Protein AF-A0A256XT81-F1 (afdb_monomer_lite)

Structure (mmCIF, N/CA/C/O backbone):
data_AF-A0A256XT81-F1
#
_entry.id   AF-A0A256XT81-F1
#
loop_
_atom_site.group_PDB
_atom_site.id
_atom_site.type_symbol
_atom_site.label_atom_id
_atom_site.label_alt_id
_atom_site.label_comp_id
_atom_site.label_asym_id
_atom_site.label_entity_id
_atom_site.label_seq_id
_atom_site.pdbx_PDB_ins_code
_atom_site.Cartn_x
_atom_site.Cartn_y
_atom_site.Cartn_z
_atom_site.occupancy
_atom_site.B_iso_or_equiv
_atom_site.auth_seq_id
_atom_site.auth_comp_id
_atom_site.auth_asym_id
_atom_site.auth_atom_id
_atom_site.pdbx_PDB_model_num
ATOM 1 N N . MET A 1 1 ? 1.682 7.203 -11.001 1.00 63.91 1 MET A N 1
ATOM 2 C CA . MET A 1 1 ? 2.230 7.328 -9.629 1.00 63.91 1 MET A CA 1
ATOM 3 C C . MET A 1 1 ? 1.495 8.360 -8.761 1.00 63.91 1 MET A C 1
ATOM 5 O O . MET A 1 1 ? 1.224 8.038 -7.616 1.00 63.91 1 MET A O 1
ATOM 9 N N . ILE A 1 2 ? 1.115 9.541 -9.280 1.00 67.31 2 ILE A N 1
ATOM 10 C CA . ILE A 1 2 ? 0.420 10.610 -8.516 1.00 67.31 2 ILE A CA 1
ATOM 11 C C . ILE A 1 2 ? -0.833 10.095 -7.778 1.00 67.31 2 ILE A C 1
ATOM 13 O O . ILE A 1 2 ? -0.911 10.216 -6.562 1.00 67.31 2 ILE A O 1
ATOM 17 N N . ALA A 1 3 ? -1.717 9.377 -8.477 1.00 83.06 3 ALA A N 1
ATOM 18 C CA . ALA A 1 3 ? -2.936 8.817 -7.883 1.00 83.06 3 ALA A CA 1
ATOM 19 C C . ALA A 1 3 ? -2.698 7.799 -6.742 1.00 83.06 3 ALA A C 1
ATOM 21 O O . ALA A 1 3 ? -3.554 7.635 -5.888 1.00 83.06 3 ALA A O 1
ATOM 22 N N . VAL A 1 4 ? -1.553 7.100 -6.708 1.00 87.25 4 VAL A N 1
ATOM 23 C CA . VAL A 1 4 ? -1.237 6.154 -5.612 1.00 87.25 4 VAL A CA 1
ATOM 24 C C . VAL A 1 4 ? -0.812 6.917 -4.357 1.00 87.25 4 VAL A C 1
ATOM 26 O O . VAL A 1 4 ? -1.169 6.535 -3.250 1.00 87.25 4 VAL A O 1
ATOM 29 N N . ARG A 1 5 ? -0.075 8.020 -4.532 1.00 87.69 5 ARG A N 1
ATOM 30 C CA . ARG A 1 5 ? 0.373 8.878 -3.430 1.00 87.69 5 ARG A CA 1
ATOM 31 C C . ARG A 1 5 ? -0.798 9.595 -2.755 1.00 87.69 5 ARG A C 1
ATOM 33 O O . ARG A 1 5 ? -0.792 9.726 -1.540 1.00 87.69 5 ARG A O 1
ATOM 40 N N . GLU A 1 6 ? -1.787 10.034 -3.527 1.00 90.75 6 GLU A N 1
ATOM 41 C CA . GLU A 1 6 ? -3.019 10.625 -2.986 1.00 90.75 6 GLU A CA 1
ATOM 42 C C . GLU A 1 6 ? -3.805 9.603 -2.158 1.00 90.75 6 GLU A C 1
ATOM 44 O O . GLU A 1 6 ? -4.092 9.864 -0.994 1.00 90.75 6 GLU A O 1
ATOM 49 N N . LEU A 1 7 ? -4.031 8.400 -2.704 1.00 92.00 7 LEU A N 1
ATOM 50 C CA . LEU A 1 7 ? -4.692 7.310 -1.979 1.00 92.00 7 LEU A CA 1
ATOM 51 C C . LEU A 1 7 ? -3.955 6.935 -0.686 1.00 92.00 7 LEU A C 1
ATOM 53 O O . LEU A 1 7 ? -4.599 6.726 0.335 1.00 92.00 7 LEU A O 1
ATOM 57 N N . TYR A 1 8 ? -2.620 6.890 -0.716 1.00 93.81 8 TYR A N 1
ATOM 58 C CA . TYR A 1 8 ? -1.799 6.660 0.475 1.00 93.81 8 TYR A CA 1
ATOM 59 C C . TYR A 1 8 ? -2.000 7.747 1.537 1.00 93.81 8 TYR A C 1
ATOM 61 O O . TYR A 1 8 ? -2.232 7.431 2.700 1.00 93.81 8 TYR A O 1
ATOM 69 N N . ASN A 1 9 ? -1.951 9.023 1.149 1.00 93.44 9 ASN A N 1
ATOM 70 C CA . ASN A 1 9 ? -2.113 10.132 2.089 1.00 93.44 9 ASN A CA 1
ATOM 71 C C . ASN A 1 9 ? -3.510 10.137 2.731 1.00 93.44 9 ASN A C 1
ATOM 73 O O . ASN A 1 9 ? -3.635 10.353 3.937 1.00 93.44 9 ASN A O 1
ATOM 77 N N . ASP A 1 10 ? -4.552 9.869 1.942 1.00 93.94 10 ASP A N 1
ATOM 78 C CA . ASP A 1 10 ? -5.924 9.794 2.442 1.00 93.94 10 ASP A CA 1
ATOM 79 C C . ASP A 1 10 ? -6.135 8.562 3.335 1.00 93.94 10 ASP A C 1
ATOM 81 O O . ASP A 1 10 ? -6.794 8.655 4.374 1.00 93.94 10 ASP A O 1
ATOM 85 N N . ALA A 1 11 ? -5.532 7.420 2.984 1.00 93.00 11 ALA A N 1
ATOM 86 C CA . ALA A 1 11 ? -5.542 6.217 3.812 1.00 93.00 11 ALA A CA 1
ATOM 87 C C . ALA A 1 11 ? -4.850 6.460 5.161 1.00 93.00 11 ALA A C 1
ATOM 89 O O . ALA A 1 11 ? -5.424 6.153 6.205 1.00 93.00 11 ALA A O 1
ATOM 90 N N . LEU A 1 12 ? -3.668 7.084 5.145 1.00 94.69 12 LEU A N 1
ATOM 91 C CA . LEU A 1 12 ? -2.902 7.442 6.338 1.00 94.69 12 LEU A CA 1
ATOM 92 C C . LEU A 1 12 ? -3.677 8.413 7.236 1.00 94.69 12 LEU A C 1
ATOM 94 O O . LEU A 1 12 ? -3.717 8.252 8.454 1.00 94.69 12 LEU A O 1
ATOM 98 N N . LYS A 1 13 ? -4.354 9.400 6.642 1.00 94.62 13 LYS A N 1
ATOM 99 C CA . LYS A 1 13 ? -5.229 10.312 7.381 1.00 94.62 13 LYS A CA 1
ATOM 100 C C . LYS A 1 13 ? -6.379 9.560 8.054 1.00 94.62 13 LYS A C 1
ATOM 102 O O . LYS A 1 13 ? -6.635 9.762 9.237 1.00 94.62 13 LYS A O 1
ATOM 107 N N . CYS A 1 14 ? -7.062 8.678 7.324 1.00 93.69 14 CYS A N 1
ATOM 108 C CA . CYS A 1 14 ? -8.125 7.843 7.882 1.00 93.69 14 CYS A CA 1
ATOM 109 C C . CYS A 1 14 ? -7.621 6.927 9.005 1.00 93.69 14 CYS A C 1
ATOM 111 O O . CYS A 1 14 ? -8.322 6.776 10.002 1.00 93.69 14 CYS A O 1
ATOM 113 N N . PHE A 1 15 ? -6.419 6.366 8.870 1.00 94.94 15 PHE A N 1
ATOM 114 C CA . PHE A 1 15 ? -5.785 5.536 9.891 1.00 94.94 15 PHE A CA 1
ATOM 115 C C . PHE A 1 15 ? -5.516 6.329 11.176 1.00 94.94 15 PHE A C 1
ATOM 117 O O . PHE A 1 15 ? -5.961 5.929 12.248 1.00 94.94 15 PHE A O 1
ATOM 124 N N . ASN A 1 16 ? -4.903 7.511 11.058 1.00 93.38 16 ASN A N 1
ATOM 125 C CA . ASN A 1 16 ? -4.608 8.391 12.196 1.00 93.38 16 ASN A CA 1
ATOM 126 C C . ASN A 1 16 ? -5.870 8.914 12.905 1.00 93.38 16 ASN A C 1
ATOM 128 O O . ASN A 1 16 ? -5.842 9.204 14.097 1.00 93.38 16 ASN A O 1
ATOM 132 N N . GLU A 1 17 ? -6.985 9.030 12.183 1.00 95.12 17 GLU A N 1
ATOM 133 C CA . GLU A 1 17 ? -8.291 9.413 12.734 1.00 95.12 17 GLU A CA 1
ATOM 134 C C . GLU A 1 17 ? -9.087 8.207 13.290 1.00 95.12 17 GLU A C 1
ATOM 136 O O . GLU A 1 17 ? -10.256 8.355 13.646 1.00 95.12 17 GLU A O 1
ATOM 141 N N . GLY A 1 18 ? -8.489 7.009 13.353 1.00 91.94 18 GLY A N 1
ATOM 142 C CA . GLY A 1 18 ? -9.110 5.789 13.888 1.00 91.94 18 GLY A CA 1
ATOM 143 C C . GLY A 1 18 ? -10.163 5.153 12.973 1.00 91.94 18 GLY A C 1
ATOM 144 O O . GLY A 1 18 ? -10.904 4.264 13.388 1.00 91.94 18 GLY A O 1
ATOM 145 N N . ARG A 1 19 ? -10.261 5.591 11.712 1.00 92.69 19 ARG A N 1
ATOM 146 C CA . ARG A 1 19 ? -11.196 5.059 10.707 1.00 92.69 19 ARG A CA 1
ATOM 147 C C . ARG A 1 19 ? -10.555 3.923 9.905 1.00 92.69 19 ARG A C 1
ATOM 149 O O . ARG A 1 19 ? -10.334 4.053 8.698 1.00 92.69 19 ARG A O 1
ATOM 156 N N . TYR A 1 20 ? -10.282 2.798 10.563 1.00 92.12 20 TYR A N 1
ATOM 157 C CA . TYR A 1 20 ? -9.521 1.679 9.985 1.00 92.12 20 TYR A CA 1
ATOM 158 C C . TYR A 1 20 ? -10.182 1.034 8.764 1.00 92.12 20 TYR A C 1
ATOM 160 O O . TYR A 1 20 ? -9.498 0.721 7.795 1.00 92.12 20 TYR A O 1
ATOM 168 N N . ASN A 1 21 ? -11.513 0.928 8.737 1.00 91.81 21 ASN A N 1
ATOM 169 C CA . ASN A 1 21 ? -12.237 0.383 7.581 1.00 91.81 21 ASN A CA 1
ATOM 170 C C . ASN A 1 21 ? -12.035 1.252 6.334 1.00 91.81 21 ASN A C 1
ATOM 172 O O . ASN A 1 21 ? -11.789 0.750 5.240 1.00 91.81 21 ASN A O 1
ATOM 176 N N . SER A 1 22 ? -12.109 2.574 6.501 1.00 92.81 22 SER A N 1
ATOM 177 C CA . SER A 1 22 ? -11.874 3.522 5.411 1.00 92.81 22 SER A CA 1
ATOM 178 C C . SER A 1 22 ? -10.412 3.513 4.974 1.00 92.81 22 SER A C 1
ATOM 180 O O . SER A 1 22 ? -10.139 3.537 3.776 1.00 92.81 22 SER A O 1
ATOM 182 N N . ALA A 1 23 ? -9.482 3.440 5.931 1.00 93.56 23 ALA A N 1
ATOM 183 C CA . ALA A 1 23 ? -8.059 3.315 5.645 1.00 93.56 23 ALA A CA 1
ATOM 184 C C . ALA A 1 23 ? -7.763 2.041 4.840 1.00 93.56 23 ALA A C 1
ATOM 186 O O . ALA A 1 23 ? -7.098 2.123 3.813 1.00 93.56 23 ALA A O 1
ATOM 187 N N . LEU A 1 24 ? -8.342 0.897 5.218 1.00 93.62 24 LEU A N 1
ATOM 188 C CA . LEU A 1 24 ? -8.175 -0.364 4.500 1.00 93.62 24 LEU A CA 1
ATOM 189 C C . LEU A 1 24 ? -8.641 -0.274 3.045 1.00 93.62 24 LEU A C 1
ATOM 191 O O . LEU A 1 24 ? -7.922 -0.697 2.142 1.00 93.62 24 LEU A O 1
ATOM 195 N N . VAL A 1 25 ? -9.837 0.270 2.806 1.00 93.81 25 VAL A N 1
ATOM 196 C CA . VAL A 1 25 ? -10.395 0.393 1.448 1.00 93.81 25 VAL A CA 1
ATOM 197 C C . VAL A 1 25 ? -9.476 1.234 0.557 1.00 93.81 25 VAL A C 1
ATOM 199 O O . VAL A 1 25 ? -9.217 0.867 -0.591 1.00 93.81 25 VAL A O 1
ATOM 202 N N . LEU A 1 26 ? -8.954 2.341 1.089 1.00 93.81 26 LEU A N 1
ATOM 203 C CA . LEU A 1 26 ? -8.042 3.226 0.364 1.00 93.81 26 LEU A CA 1
ATOM 204 C C . LEU A 1 26 ? -6.671 2.571 0.131 1.00 93.81 26 LEU A C 1
ATOM 206 O O . LEU A 1 26 ? -6.157 2.628 -0.988 1.00 93.81 26 LEU A O 1
ATOM 210 N N . SER A 1 27 ? -6.118 1.887 1.136 1.00 93.56 27 SER A N 1
ATOM 211 C CA . SER A 1 27 ? -4.873 1.119 1.015 1.00 93.56 27 SER A CA 1
ATOM 212 C C . SER A 1 27 ? -4.994 0.005 -0.027 1.00 93.56 27 SER A C 1
ATOM 214 O O . SER A 1 27 ? -4.129 -0.141 -0.891 1.00 93.56 27 SER A O 1
ATOM 216 N N . TYR A 1 28 ? -6.104 -0.736 -0.030 1.00 92.56 28 TYR A N 1
ATOM 217 C CA . TYR A 1 28 ? -6.371 -1.766 -1.032 1.00 92.56 28 TYR A CA 1
ATOM 218 C C . TYR A 1 28 ? -6.454 -1.178 -2.448 1.00 92.56 28 TYR A C 1
ATOM 220 O O . TYR A 1 28 ? -5.829 -1.696 -3.375 1.00 92.56 28 TYR A O 1
ATOM 228 N N . ALA A 1 29 ? -7.152 -0.051 -2.622 1.00 91.38 29 ALA A N 1
ATOM 229 C CA . ALA A 1 29 ? -7.224 0.640 -3.908 1.00 91.38 29 ALA A CA 1
ATOM 230 C C . ALA A 1 29 ? -5.842 1.116 -4.399 1.00 91.38 29 ALA A C 1
ATOM 232 O O . ALA A 1 29 ? -5.546 1.035 -5.595 1.00 91.38 29 ALA A O 1
ATOM 233 N N . ALA A 1 30 ? -4.982 1.586 -3.490 1.00 91.12 30 ALA A N 1
ATOM 234 C CA . ALA A 1 30 ? -3.610 1.971 -3.810 1.00 91.12 30 ALA A CA 1
ATOM 235 C C . ALA A 1 30 ? -2.777 0.767 -4.284 1.00 91.12 30 ALA A C 1
ATOM 237 O O . ALA A 1 30 ? -2.090 0.866 -5.305 1.00 91.12 30 ALA A O 1
ATOM 238 N N . ILE A 1 31 ? -2.885 -0.374 -3.596 1.00 90.88 31 ILE A N 1
ATOM 239 C CA . ILE A 1 31 ? -2.186 -1.621 -3.937 1.00 90.88 31 ILE A CA 1
ATOM 240 C C . ILE A 1 31 ? -2.662 -2.195 -5.274 1.00 90.88 31 ILE A C 1
ATOM 242 O O . ILE A 1 31 ? -1.832 -2.507 -6.125 1.00 90.88 31 ILE A O 1
ATOM 246 N N . GLU A 1 32 ? -3.970 -2.266 -5.527 1.00 89.88 32 GLU A N 1
ATOM 247 C CA . GLU A 1 32 ? -4.499 -2.707 -6.828 1.00 89.88 32 GLU A CA 1
ATOM 248 C C . GLU A 1 32 ? -4.002 -1.798 -7.963 1.00 89.88 32 GLU A C 1
ATOM 250 O O . GLU A 1 32 ? -3.615 -2.262 -9.038 1.00 89.88 32 GLU A O 1
ATOM 255 N N . ARG A 1 33 ? -3.894 -0.488 -7.718 1.00 88.94 33 ARG A N 1
ATOM 256 C CA . ARG A 1 33 ? -3.343 0.443 -8.708 1.00 88.94 33 ARG A CA 1
ATOM 257 C C . ARG A 1 33 ? -1.838 0.261 -8.915 1.00 88.94 33 ARG A C 1
ATOM 259 O O . ARG A 1 33 ? -1.359 0.440 -10.035 1.00 88.94 33 ARG A O 1
ATOM 266 N N . LEU A 1 34 ? -1.082 -0.106 -7.882 1.00 87.06 34 LEU A N 1
ATOM 267 C CA . LEU A 1 34 ? 0.313 -0.534 -8.026 1.00 87.06 34 LEU A CA 1
ATOM 268 C C . LEU A 1 34 ? 0.415 -1.842 -8.825 1.00 87.06 34 LEU A C 1
ATOM 270 O O . LEU A 1 34 ? 1.314 -1.963 -9.660 1.00 87.06 34 LEU A O 1
ATOM 274 N N . ALA A 1 35 ? -0.523 -2.774 -8.638 1.00 87.19 35 ALA A N 1
ATOM 275 C CA . ALA A 1 35 ? -0.537 -4.067 -9.323 1.00 87.19 35 ALA A CA 1
ATOM 276 C C . ALA A 1 35 ? -0.810 -3.900 -10.818 1.00 87.19 35 ALA A C 1
ATOM 278 O O . ALA A 1 35 ? -0.094 -4.460 -11.648 1.00 87.19 35 ALA A O 1
ATOM 279 N N . LEU A 1 36 ? -1.774 -3.042 -11.166 1.00 84.12 36 LEU A N 1
ATOM 280 C CA . LEU A 1 36 ? -2.073 -2.671 -12.552 1.00 84.12 36 LEU A CA 1
ATOM 281 C C . LEU A 1 36 ? -0.882 -2.010 -13.256 1.00 84.12 36 LEU A C 1
ATOM 283 O O . LEU A 1 36 ? -0.665 -2.240 -14.441 1.00 84.12 36 LEU A O 1
ATOM 287 N N . ASN A 1 37 ? -0.085 -1.225 -12.527 1.00 81.06 37 ASN A N 1
ATOM 288 C CA . ASN A 1 37 ? 1.138 -0.618 -13.060 1.00 81.06 37 ASN A CA 1
ATOM 289 C C . ASN A 1 37 ? 2.317 -1.608 -13.142 1.00 81.06 37 ASN A C 1
ATOM 291 O O . ASN A 1 37 ? 3.397 -1.225 -13.577 1.00 81.06 37 ASN A O 1
ATOM 295 N N . GLY A 1 38 ? 2.131 -2.865 -12.725 1.00 76.62 38 GLY A N 1
ATOM 296 C CA . GLY A 1 38 ? 3.168 -3.896 -12.713 1.00 76.62 38 GLY A CA 1
ATOM 297 C C . GLY A 1 38 ? 4.184 -3.769 -11.576 1.00 76.62 38 GLY A C 1
ATOM 298 O O . GLY A 1 38 ? 5.155 -4.524 -11.569 1.00 76.62 38 GLY A O 1
ATOM 299 N N . ASN A 1 39 ? 3.954 -2.860 -10.623 1.00 74.94 39 ASN A N 1
ATOM 300 C CA . ASN A 1 39 ? 4.901 -2.523 -9.558 1.00 74.94 39 ASN A CA 1
ATOM 301 C C . ASN A 1 39 ? 4.825 -3.464 -8.353 1.00 74.94 39 ASN A C 1
ATOM 303 O O . ASN A 1 39 ? 5.797 -3.553 -7.618 1.00 74.94 39 ASN A O 1
ATOM 307 N N . ILE A 1 40 ? 3.707 -4.167 -8.157 1.00 77.94 40 ILE A N 1
ATOM 308 C CA . ILE A 1 40 ? 3.537 -5.151 -7.080 1.00 77.94 40 ILE A CA 1
ATOM 309 C C . ILE A 1 40 ? 3.001 -6.460 -7.666 1.00 77.94 40 ILE A C 1
ATOM 311 O O . ILE A 1 40 ? 2.093 -6.454 -8.503 1.00 77.94 40 ILE A O 1
ATOM 315 N N . LYS A 1 41 ? 3.599 -7.585 -7.271 1.00 75.94 41 LYS A N 1
ATOM 316 C CA . LYS A 1 41 ? 3.213 -8.944 -7.678 1.00 75.94 41 LYS A CA 1
ATOM 317 C C . LYS A 1 41 ? 3.531 -9.915 -6.544 1.00 75.94 41 LYS A C 1
ATOM 319 O O . LYS A 1 41 ? 4.468 -9.679 -5.793 1.00 75.94 41 LYS A O 1
ATOM 324 N N . GLY A 1 42 ? 2.803 -11.028 -6.487 1.00 79.88 42 GLY A N 1
ATOM 325 C CA . GLY A 1 42 ? 3.072 -12.102 -5.530 1.00 79.88 42 GLY A CA 1
ATOM 326 C C . GLY A 1 42 ? 2.421 -11.864 -4.169 1.00 79.88 42 GLY A C 1
ATOM 327 O O . GLY A 1 42 ? 1.257 -11.460 -4.106 1.00 79.88 42 GLY A O 1
ATOM 328 N N . ASP A 1 43 ? 3.170 -12.151 -3.110 1.00 82.19 43 ASP A N 1
ATOM 329 C CA . ASP A 1 43 ? 2.647 -12.345 -1.755 1.00 82.19 43 ASP A CA 1
ATOM 330 C C . ASP A 1 43 ? 1.992 -11.084 -1.170 1.00 82.19 43 ASP A C 1
ATOM 332 O O . ASP A 1 43 ? 0.906 -11.187 -0.604 1.00 82.19 43 ASP A O 1
ATOM 336 N N . ASP A 1 44 ? 2.539 -9.888 -1.419 1.00 81.44 44 ASP A N 1
ATOM 337 C CA . ASP A 1 44 ? 1.978 -8.621 -0.911 1.00 81.44 44 ASP A CA 1
ATOM 338 C C . ASP A 1 44 ? 0.578 -8.314 -1.476 1.00 81.44 44 ASP A C 1
ATOM 340 O O . ASP A 1 44 ? -0.313 -7.823 -0.779 1.00 81.44 44 ASP A O 1
ATOM 344 N N . LEU A 1 45 ? 0.349 -8.636 -2.756 1.00 86.06 45 LEU A N 1
ATOM 345 C CA . LEU A 1 45 ? -0.972 -8.501 -3.379 1.00 86.06 45 LEU A CA 1
ATOM 346 C C . LEU A 1 45 ? -1.937 -9.572 -2.851 1.00 86.06 45 LEU A C 1
ATOM 348 O O . LEU A 1 45 ? -3.126 -9.303 -2.674 1.00 86.06 45 LEU A O 1
ATOM 352 N N . GLY A 1 46 ? -1.430 -10.783 -2.603 1.00 87.94 46 GLY A N 1
ATOM 353 C CA . GLY A 1 46 ? -2.192 -11.865 -1.982 1.00 87.94 46 GLY A CA 1
ATOM 354 C C . GLY A 1 46 ? -2.662 -11.494 -0.577 1.00 87.94 46 GLY A C 1
ATOM 355 O O . GLY A 1 46 ? -3.844 -11.648 -0.267 1.00 87.94 46 GLY A O 1
ATOM 356 N N . TYR A 1 47 ? -1.766 -10.923 0.227 1.00 87.38 47 TYR A N 1
ATOM 357 C CA . TYR A 1 47 ? -2.057 -10.427 1.565 1.00 87.38 47 TYR A CA 1
ATOM 358 C C . TYR A 1 47 ? -3.136 -9.339 1.548 1.00 87.38 47 TYR A C 1
ATOM 360 O O . TYR A 1 47 ? -4.160 -9.478 2.217 1.00 87.38 47 TYR A O 1
ATOM 368 N N . ALA A 1 48 ? -2.981 -8.312 0.704 1.00 88.75 48 ALA A N 1
ATOM 369 C CA . ALA A 1 48 ? -3.968 -7.239 0.577 1.00 88.75 48 ALA A CA 1
ATOM 370 C C . ALA A 1 48 ? -5.361 -7.754 0.169 1.00 88.75 48 ALA A C 1
ATOM 372 O O . ALA A 1 48 ? -6.376 -7.306 0.704 1.00 88.75 48 ALA A O 1
ATOM 373 N N . ARG A 1 49 ? -5.424 -8.728 -0.750 1.00 91.19 49 ARG A N 1
ATOM 374 C CA . ARG A 1 49 ? -6.683 -9.365 -1.175 1.00 91.19 49 ARG A CA 1
ATOM 375 C C . ARG A 1 49 ? -7.321 -10.195 -0.075 1.00 91.19 49 ARG A C 1
ATOM 377 O O . ARG A 1 49 ? -8.534 -10.125 0.096 1.00 91.19 49 ARG A O 1
ATOM 384 N N . MET A 1 50 ? -6.522 -10.959 0.664 1.00 91.75 50 MET A N 1
ATOM 385 C CA . MET A 1 50 ? -7.004 -11.732 1.804 1.00 91.75 50 MET A CA 1
ATOM 386 C C . MET A 1 50 ? -7.597 -10.806 2.868 1.00 91.75 50 MET A C 1
ATOM 388 O O . MET A 1 50 ? -8.711 -11.044 3.328 1.00 91.75 50 MET A O 1
ATOM 392 N N . LEU A 1 51 ? -6.898 -9.721 3.211 1.00 89.44 51 LEU A N 1
ATOM 393 C CA . LEU A 1 51 ? -7.372 -8.767 4.210 1.00 89.44 51 LEU A CA 1
ATOM 394 C C . LEU A 1 51 ? -8.677 -8.087 3.774 1.00 89.44 51 LEU A C 1
ATOM 396 O O . LEU A 1 51 ? -9.619 -7.965 4.557 1.00 89.44 51 LEU A O 1
ATOM 400 N N . PHE A 1 52 ? -8.761 -7.699 2.500 1.00 91.12 52 PHE A N 1
ATOM 401 C CA . PHE A 1 52 ? -9.964 -7.094 1.939 1.00 91.12 52 PHE A CA 1
ATOM 402 C C . PHE A 1 52 ? -11.146 -8.075 1.881 1.00 91.12 52 PHE A C 1
ATOM 404 O O . PHE A 1 52 ? -12.274 -7.691 2.184 1.00 91.12 52 PHE A O 1
ATOM 411 N N . ALA A 1 53 ? -10.902 -9.348 1.560 1.00 91.25 53 ALA A N 1
ATOM 412 C CA . ALA A 1 53 ? -11.930 -10.387 1.589 1.00 91.25 53 ALA A CA 1
ATOM 413 C C . ALA A 1 53 ? -12.461 -10.627 3.013 1.00 91.25 53 ALA A C 1
ATOM 415 O O . ALA A 1 53 ? -13.674 -10.689 3.212 1.00 91.25 53 ALA A O 1
ATOM 416 N N . SER A 1 54 ? -11.571 -10.684 4.009 1.00 88.31 54 SER A N 1
ATOM 417 C CA . SER A 1 54 ? -11.948 -10.791 5.425 1.00 88.31 54 SER A CA 1
ATOM 418 C C . SER A 1 54 ? -12.816 -9.610 5.869 1.00 88.31 54 SER A C 1
ATOM 420 O O . SER A 1 54 ? -13.864 -9.805 6.487 1.00 88.31 54 SER A O 1
ATOM 422 N N . PHE A 1 55 ? -12.445 -8.389 5.479 1.00 91.75 55 PHE A N 1
ATOM 423 C CA . PHE A 1 55 ? -13.261 -7.200 5.722 1.00 91.75 55 PHE A CA 1
ATOM 424 C C . PHE A 1 55 ? -14.650 -7.301 5.075 1.00 91.75 55 PHE A C 1
ATOM 426 O O . PHE A 1 55 ? -15.656 -7.025 5.725 1.00 91.75 55 PHE A O 1
ATOM 433 N N . GLN A 1 56 ? -14.735 -7.749 3.818 1.00 91.19 56 GLN A N 1
ATOM 434 C CA . GLN A 1 56 ? -16.017 -7.930 3.129 1.00 91.19 56 GLN A CA 1
ATOM 435 C C . GLN A 1 56 ? -16.912 -8.986 3.787 1.00 91.19 56 GLN A C 1
ATOM 437 O O . GLN A 1 56 ? -18.133 -8.852 3.750 1.00 91.19 56 GLN A O 1
ATOM 442 N N . SER A 1 57 ? -16.327 -10.010 4.417 1.00 90.00 57 SER A N 1
ATOM 443 C CA . SER A 1 57 ? -17.078 -11.002 5.198 1.00 90.00 57 SER A CA 1
ATOM 444 C C . SER A 1 57 ? -17.577 -10.491 6.555 1.00 90.00 57 SER A C 1
ATOM 446 O O . SER A 1 57 ? -18.264 -11.224 7.262 1.00 90.00 57 SER A O 1
ATOM 448 N N . GLY A 1 58 ? -17.273 -9.239 6.913 1.00 87.88 58 GLY A N 1
ATOM 449 C CA . GLY A 1 58 ? -17.689 -8.626 8.173 1.00 87.88 58 GLY A CA 1
ATOM 450 C C . GLY A 1 58 ? -16.769 -8.941 9.350 1.00 87.88 58 GLY A C 1
ATOM 451 O O . GLY A 1 58 ? -17.154 -8.691 10.491 1.00 87.88 58 GLY A O 1
ATOM 452 N N . SER A 1 59 ? -15.573 -9.478 9.094 1.00 87.94 59 SER A N 1
ATOM 453 C CA . SER A 1 59 ? -14.561 -9.654 10.133 1.00 87.94 59 SER A CA 1
ATOM 454 C C . SER A 1 59 ? -14.083 -8.298 10.640 1.00 87.94 59 SER A C 1
ATOM 456 O O . SER A 1 59 ? -13.952 -7.339 9.874 1.00 87.94 59 SER A O 1
ATOM 458 N N . GLU A 1 60 ? -13.797 -8.236 11.937 1.00 85.62 60 GLU A N 1
ATOM 459 C CA . GLU A 1 60 ? -13.158 -7.071 12.532 1.00 85.62 60 GLU A CA 1
ATOM 460 C C . GLU A 1 60 ? -11.760 -6.889 11.934 1.00 85.62 60 GLU A C 1
ATOM 462 O O . GLU A 1 60 ? -11.018 -7.854 11.730 1.00 85.62 60 GLU A O 1
ATOM 467 N N . ILE A 1 61 ? -11.430 -5.646 11.594 1.00 85.81 61 ILE A N 1
ATOM 468 C CA . ILE A 1 61 ? -10.140 -5.306 11.004 1.00 85.81 61 ILE A CA 1
ATOM 469 C C . ILE A 1 61 ? -9.159 -5.020 12.131 1.00 85.81 61 ILE A C 1
ATOM 471 O O . ILE A 1 61 ? -9.391 -4.122 12.938 1.00 85.81 61 ILE A O 1
ATOM 475 N N . ASP A 1 62 ? -8.041 -5.737 12.128 1.00 91.50 62 ASP A N 1
ATOM 476 C CA . ASP A 1 62 ? -6.906 -5.434 12.988 1.00 91.50 62 ASP A CA 1
ATOM 477 C C . ASP A 1 62 ? -6.179 -4.172 12.475 1.00 91.50 62 ASP A C 1
ATOM 479 O O . ASP A 1 62 ? -5.730 -4.150 11.320 1.00 91.50 62 ASP A O 1
ATOM 483 N N . PRO A 1 63 ? -6.042 -3.113 13.297 1.00 89.88 63 PRO A N 1
ATOM 484 C CA . PRO A 1 63 ? -5.268 -1.929 12.942 1.00 89.88 63 PRO A CA 1
ATOM 485 C C . PRO A 1 63 ? -3.836 -2.251 12.502 1.00 89.88 63 PRO A C 1
ATOM 487 O O . PRO A 1 63 ? -3.350 -1.622 11.563 1.00 89.88 63 PRO A O 1
ATOM 490 N N . ALA A 1 64 ? -3.187 -3.254 13.106 1.00 92.19 64 ALA A N 1
ATOM 491 C CA . ALA A 1 64 ? -1.816 -3.626 12.749 1.00 92.19 64 ALA A CA 1
ATOM 492 C C . ALA A 1 64 ? -1.712 -4.108 11.292 1.00 92.19 64 ALA A C 1
ATOM 494 O O . ALA A 1 64 ? -0.763 -3.781 10.582 1.00 92.19 64 ALA A O 1
ATOM 495 N N . SER A 1 65 ? -2.731 -4.816 10.798 1.00 91.50 65 SER A N 1
ATOM 496 C CA . SER A 1 65 ? -2.775 -5.246 9.399 1.00 91.50 65 SER A CA 1
ATOM 497 C C . SER A 1 65 ? -2.967 -4.080 8.425 1.00 91.50 65 SER A C 1
ATOM 499 O O . SER A 1 65 ? -2.454 -4.106 7.307 1.00 91.50 65 SER A O 1
ATOM 501 N N . VAL A 1 66 ? -3.697 -3.033 8.823 1.00 91.50 66 VAL A N 1
ATOM 502 C CA . VAL A 1 66 ? -3.850 -1.822 7.997 1.00 91.50 66 VAL A CA 1
ATOM 503 C C . VAL A 1 66 ? -2.549 -1.021 7.955 1.00 91.50 66 VAL A C 1
ATOM 505 O O . VAL A 1 66 ? -2.184 -0.510 6.895 1.00 91.50 66 VAL A O 1
ATOM 508 N N . GLU A 1 67 ? -1.840 -0.941 9.081 1.00 93.12 67 GLU A N 1
ATOM 509 C CA . GLU A 1 67 ? -0.513 -0.327 9.180 1.00 93.12 67 GLU A CA 1
ATOM 510 C C . GLU A 1 67 ? 0.503 -1.034 8.274 1.00 93.12 67 GLU A C 1
ATOM 512 O O . GLU A 1 67 ? 1.222 -0.384 7.515 1.00 93.12 67 GLU A O 1
ATOM 517 N N . GLU A 1 68 ? 0.497 -2.367 8.259 1.00 91.38 68 GLU A N 1
ATOM 518 C CA . GLU A 1 68 ? 1.348 -3.157 7.369 1.00 91.38 68 GLU A CA 1
ATOM 519 C C . GLU A 1 68 ? 1.078 -2.851 5.886 1.00 91.38 68 GLU A C 1
ATOM 521 O O . GLU A 1 68 ? 2.014 -2.638 5.111 1.00 91.38 68 GLU A O 1
ATOM 526 N N . LEU A 1 69 ? -0.192 -2.726 5.480 1.00 91.38 69 LEU A N 1
ATOM 527 C CA . LEU A 1 69 ? -0.531 -2.326 4.108 1.00 91.38 69 LEU A CA 1
ATOM 528 C C . LEU A 1 69 ? -0.025 -0.919 3.768 1.00 91.38 69 LEU A C 1
ATOM 530 O O . LEU A 1 69 ? 0.449 -0.696 2.652 1.00 91.38 69 LEU A O 1
ATOM 534 N N . LEU A 1 70 ? -0.107 0.028 4.706 1.00 92.69 70 LEU A N 1
ATOM 535 C CA . LEU A 1 70 ? 0.438 1.376 4.520 1.00 92.69 70 LEU A CA 1
ATOM 536 C C . LEU A 1 70 ? 1.960 1.340 4.336 1.00 92.69 70 LEU A C 1
ATOM 538 O O . LEU A 1 70 ? 2.467 1.985 3.416 1.00 92.69 70 LEU A O 1
ATOM 542 N N . HIS A 1 71 ? 2.673 0.533 5.125 1.00 92.38 71 HIS A N 1
ATOM 543 C CA . HIS A 1 71 ? 4.118 0.346 4.987 1.00 92.38 71 HIS A CA 1
ATOM 544 C C . HIS A 1 71 ? 4.523 -0.258 3.641 1.00 92.38 71 HIS A C 1
ATOM 546 O O . HIS A 1 71 ? 5.482 0.209 3.020 1.00 92.38 71 HIS A O 1
ATOM 552 N N . ILE A 1 72 ? 3.779 -1.249 3.146 1.00 90.19 72 ILE A N 1
ATOM 553 C CA . ILE A 1 72 ? 4.008 -1.822 1.813 1.00 90.19 72 ILE A CA 1
ATOM 554 C C . ILE A 1 72 ? 3.889 -0.721 0.749 1.00 90.19 72 ILE A C 1
ATOM 556 O O . ILE A 1 72 ? 4.790 -0.542 -0.076 1.00 90.19 72 ILE A O 1
ATOM 560 N N . ILE A 1 73 ? 2.806 0.065 0.782 1.00 90.06 73 ILE A N 1
ATOM 561 C CA . ILE A 1 73 ? 2.571 1.154 -0.181 1.00 90.06 73 ILE A CA 1
ATOM 562 C C . ILE A 1 73 ? 3.691 2.197 -0.116 1.00 90.06 73 ILE A C 1
ATOM 564 O O . ILE A 1 73 ? 4.188 2.635 -1.159 1.00 90.06 73 ILE A O 1
ATOM 568 N N . GLU A 1 74 ? 4.107 2.584 1.089 1.00 90.38 74 GLU A N 1
ATOM 569 C CA . GLU A 1 74 ? 5.202 3.526 1.304 1.00 90.38 74 GLU A CA 1
ATOM 570 C C . GLU A 1 74 ? 6.511 3.020 0.691 1.00 90.38 74 GLU A C 1
ATOM 572 O O . GLU A 1 74 ? 7.139 3.748 -0.083 1.00 90.38 74 GLU A O 1
ATOM 577 N N . GLY A 1 75 ? 6.866 1.751 0.915 1.00 88.75 75 GLY A N 1
ATOM 578 C CA . GLY A 1 75 ? 8.047 1.126 0.315 1.00 88.75 75 GLY A CA 1
ATOM 579 C C . GLY A 1 75 ? 8.057 1.221 -1.216 1.00 88.75 75 GLY A C 1
ATOM 580 O O . GLY A 1 75 ? 9.086 1.543 -1.826 1.00 88.75 75 GLY A O 1
ATOM 581 N N . PHE A 1 76 ? 6.901 1.048 -1.866 1.00 85.00 76 PHE A N 1
ATOM 582 C CA . PHE A 1 76 ? 6.778 1.231 -3.317 1.00 85.00 76 PHE A CA 1
ATOM 583 C C . PHE A 1 76 ? 6.869 2.699 -3.748 1.00 85.00 76 PHE A C 1
ATOM 585 O O . PHE A 1 76 ? 7.480 3.003 -4.777 1.00 85.00 76 PHE A O 1
ATOM 592 N N . LEU A 1 77 ? 6.308 3.629 -2.974 1.00 83.62 77 LEU A N 1
ATOM 593 C CA . LEU A 1 77 ? 6.403 5.066 -3.248 1.00 83.62 77 LEU A CA 1
ATOM 594 C C . LEU A 1 77 ? 7.833 5.603 -3.084 1.00 83.62 77 LEU A C 1
ATOM 596 O O . LEU A 1 77 ? 8.235 6.510 -3.822 1.00 83.62 77 LEU A O 1
ATOM 600 N N . GLU A 1 78 ? 8.605 5.060 -2.144 1.00 80.62 78 GLU A N 1
ATOM 601 C CA . GLU A 1 78 ? 10.023 5.376 -1.966 1.00 80.62 78 GLU A CA 1
ATOM 602 C C . GLU A 1 78 ? 10.895 4.765 -3.063 1.00 80.62 78 GLU A C 1
ATOM 604 O O . GLU A 1 78 ?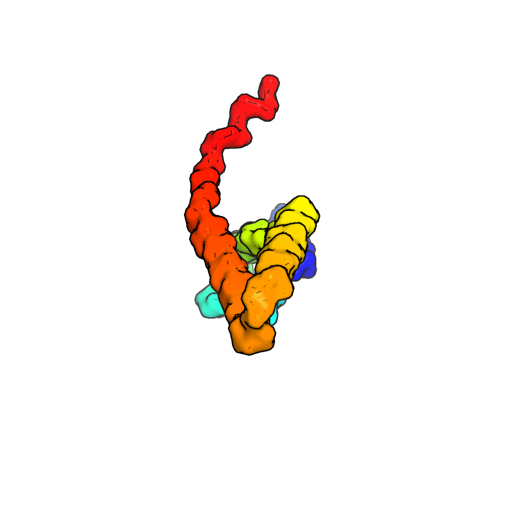 11.814 5.416 -3.568 1.00 80.62 78 GLU A O 1
ATOM 609 N N . THR A 1 79 ? 10.582 3.543 -3.491 1.00 66.50 79 THR A N 1
ATOM 610 C CA . THR A 1 79 ? 11.293 2.884 -4.594 1.00 66.50 79 THR A CA 1
ATOM 611 C C . THR A 1 79 ? 11.027 3.595 -5.924 1.00 66.50 79 THR A C 1
ATOM 613 O O . THR A 1 79 ? 11.964 3.837 -6.684 1.00 66.50 79 THR A O 1
ATOM 616 N N . GLY A 1 80 ? 9.794 4.060 -6.161 1.00 54.94 80 GLY A N 1
ATOM 617 C CA . GLY A 1 80 ? 9.442 4.883 -7.324 1.00 54.94 80 GLY A CA 1
ATOM 618 C C . GLY A 1 80 ? 10.144 6.248 -7.363 1.00 54.94 80 GLY A C 1
ATOM 619 O O . GLY A 1 80 ? 10.417 6.768 -8.440 1.00 54.94 80 GLY A O 1
ATOM 620 N N . LYS A 1 81 ? 10.539 6.815 -6.211 1.00 52.62 81 LYS A N 1
ATOM 621 C CA . LYS A 1 81 ? 11.390 8.024 -6.161 1.00 52.62 81 LYS A CA 1
ATOM 622 C C . LYS A 1 81 ? 12.817 7.782 -6.676 1.00 52.62 81 LYS A C 1
ATOM 624 O O . LYS A 1 81 ? 13.492 8.744 -7.034 1.00 52.62 81 LYS A O 1
ATOM 629 N N . LYS A 1 82 ? 13.295 6.532 -6.700 1.00 48.34 82 LYS A N 1
ATOM 630 C CA . LYS A 1 82 ? 14.632 6.170 -7.207 1.00 48.34 82 LYS A CA 1
ATOM 631 C C . LYS A 1 82 ? 14.655 5.924 -8.716 1.00 48.34 82 LYS A C 1
ATOM 633 O O . LYS A 1 82 ? 15.733 5.685 -9.266 1.00 48.34 82 LYS A O 1
ATOM 638 N N . GLU A 1 83 ? 13.508 6.002 -9.389 1.00 41.25 83 GLU A N 1
ATOM 639 C CA . GLU A 1 83 ? 13.431 5.964 -10.845 1.00 41.25 83 GLU A CA 1
ATOM 640 C C . GLU A 1 83 ? 14.0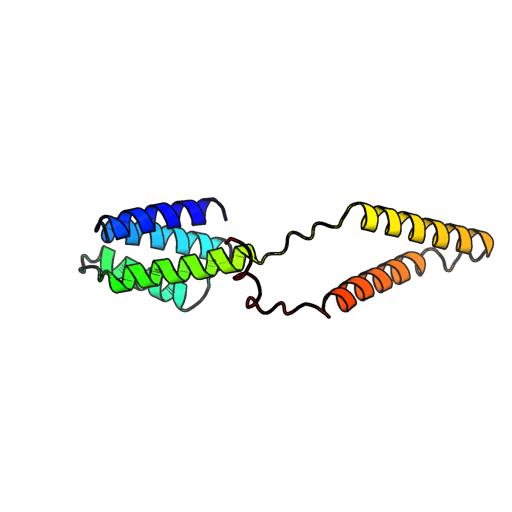49 7.263 -11.393 1.00 41.25 83 GLU A C 1
ATOM 642 O O . GLU A 1 83 ? 13.444 8.332 -11.431 1.00 41.25 83 GLU A O 1
ATOM 647 N N . LYS A 1 84 ? 15.352 7.174 -11.685 1.00 42.44 84 LYS A N 1
ATOM 648 C CA . LYS A 1 84 ? 16.223 8.264 -12.122 1.00 42.44 84 LYS A CA 1
ATOM 649 C C . LYS A 1 84 ? 15.604 8.995 -13.311 1.00 42.44 84 LYS A C 1
ATOM 651 O O . LYS A 1 84 ? 15.647 8.501 -14.436 1.00 42.44 84 LYS A O 1
ATOM 656 N N . VAL A 1 85 ? 15.175 10.233 -13.087 1.00 43.47 85 VAL A N 1
ATOM 657 C CA . VAL A 1 85 ? 15.157 11.233 -14.152 1.00 43.47 85 VAL A CA 1
ATOM 658 C C . VAL A 1 85 ? 16.611 11.396 -14.591 1.00 43.47 85 VAL A C 1
ATOM 660 O O . VAL A 1 85 ? 17.435 11.978 -13.885 1.00 43.47 85 VAL A O 1
ATOM 663 N N . ILE A 1 86 ? 16.970 10.803 -15.728 1.00 47.78 86 ILE A N 1
ATOM 664 C CA . ILE A 1 86 ? 18.242 11.090 -16.384 1.00 47.78 86 ILE A CA 1
ATOM 665 C C . ILE A 1 86 ? 18.093 12.494 -16.973 1.00 47.78 86 ILE A C 1
ATOM 667 O O . ILE A 1 86 ? 17.791 12.656 -18.151 1.00 47.78 86 ILE A O 1
ATOM 671 N N . GLU A 1 87 ? 18.290 13.526 -16.153 1.00 40.00 87 GLU A N 1
ATOM 672 C CA . GLU A 1 87 ? 18.589 14.862 -16.660 1.00 40.00 87 GLU A CA 1
ATOM 673 C C . GLU A 1 87 ? 19.964 14.791 -17.327 1.00 40.00 87 GLU A C 1
ATOM 675 O O . GLU A 1 87 ? 21.023 14.948 -16.709 1.00 40.00 87 GLU A O 1
ATOM 680 N N . ALA A 1 88 ? 19.968 14.479 -18.620 1.00 49.16 88 ALA A N 1
ATOM 681 C CA . ALA A 1 88 ? 21.124 14.732 -19.451 1.00 49.16 88 ALA A CA 1
ATOM 682 C C . ALA A 1 88 ? 21.303 16.252 -19.496 1.00 49.16 88 ALA A C 1
ATOM 684 O O . ALA A 1 88 ? 20.539 16.953 -20.157 1.00 49.16 88 ALA A O 1
ATOM 685 N N . LYS A 1 89 ? 22.297 16.773 -18.761 1.00 51.47 89 LYS A N 1
ATOM 686 C CA . LYS A 1 89 ? 22.669 18.190 -18.842 1.00 51.47 89 LYS A CA 1
ATOM 687 C C . LYS A 1 89 ? 22.823 18.555 -20.327 1.00 51.47 89 LYS A C 1
ATOM 689 O O . LYS A 1 89 ? 23.543 17.840 -21.029 1.00 51.47 89 LYS A O 1
ATOM 694 N N . PRO A 1 90 ? 22.210 19.647 -20.814 1.00 54.06 90 PRO A N 1
ATOM 695 C CA . PRO A 1 90 ? 22.183 19.993 -22.240 1.00 54.06 90 PRO A CA 1
ATOM 696 C C . PRO A 1 90 ? 23.589 20.093 -22.852 1.00 54.06 90 PRO A C 1
ATOM 698 O O . PRO A 1 90 ? 23.791 19.757 -24.015 1.00 54.06 90 PRO A O 1
ATOM 701 N N . PHE A 1 91 ? 24.590 20.433 -22.036 1.00 53.47 91 PHE A N 1
ATOM 702 C CA . PHE A 1 91 ? 26.002 20.417 -22.413 1.00 53.47 91 PHE A CA 1
ATOM 703 C C . PHE A 1 91 ? 26.497 19.049 -22.922 1.00 53.47 91 PHE A C 1
ATOM 705 O O . PHE A 1 91 ? 27.251 18.997 -23.886 1.00 53.47 91 PHE A O 1
ATOM 712 N N . PHE A 1 92 ? 26.051 17.935 -22.329 1.00 57.12 92 PHE A N 1
ATOM 713 C CA . PHE A 1 92 ? 26.466 16.584 -22.731 1.00 57.12 92 PHE A CA 1
ATOM 714 C C . PHE A 1 92 ? 25.892 16.183 -24.096 1.00 57.12 92 PHE A C 1
ATOM 716 O O . PHE A 1 92 ? 26.562 15.508 -24.874 1.00 57.12 92 PHE A O 1
ATOM 723 N N . VAL A 1 93 ? 24.674 16.639 -24.404 1.00 57.31 93 VAL A N 1
ATOM 724 C CA . VAL A 1 93 ? 24.042 16.431 -25.715 1.00 57.31 93 VAL A CA 1
ATOM 725 C C . VAL A 1 93 ? 24.788 17.237 -26.779 1.00 57.31 93 VAL A C 1
ATOM 727 O O . VAL A 1 93 ? 25.171 16.685 -27.806 1.00 57.31 93 VAL A O 1
ATOM 730 N N . VAL A 1 94 ? 25.088 18.511 -26.508 1.00 59.88 94 VAL A N 1
ATOM 731 C CA . VAL A 1 94 ? 25.846 19.375 -27.431 1.00 59.88 94 VAL A CA 1
ATOM 732 C C . VAL A 1 94 ? 27.260 18.835 -27.678 1.00 59.88 94 VAL A C 1
ATOM 734 O O . VAL A 1 94 ? 27.710 18.798 -28.822 1.00 59.88 94 VAL A O 1
ATOM 737 N N . LEU A 1 95 ? 27.942 18.345 -26.638 1.00 63.16 95 LEU A N 1
ATOM 738 C CA . LEU A 1 95 ? 29.275 17.754 -26.764 1.00 63.16 95 LEU A CA 1
ATOM 739 C C . LEU A 1 95 ? 29.268 16.503 -27.662 1.00 63.16 95 LEU A C 1
ATOM 741 O O .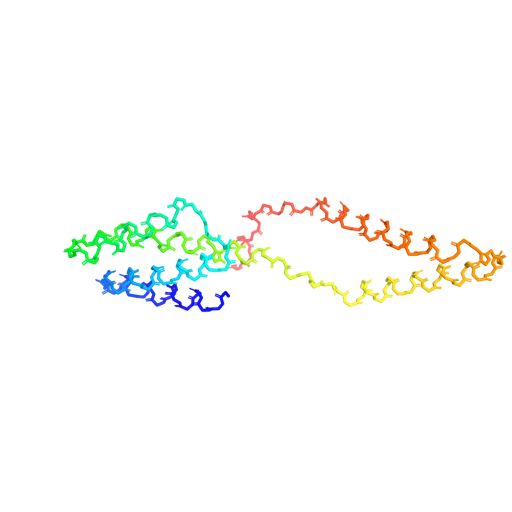 LEU A 1 95 ? 30.161 16.350 -28.493 1.00 63.16 95 LEU A O 1
ATOM 745 N N . LEU A 1 96 ? 28.243 15.647 -27.554 1.00 63.28 96 LEU A N 1
ATOM 746 C CA . LEU A 1 96 ? 28.072 14.473 -28.420 1.00 63.28 96 LEU A CA 1
ATOM 747 C C . LEU A 1 96 ? 27.843 14.857 -29.890 1.00 63.28 96 LEU A C 1
ATOM 749 O O . LEU A 1 96 ? 28.413 14.221 -30.776 1.00 63.28 96 LEU A O 1
ATOM 753 N N . PHE A 1 97 ? 27.074 15.918 -30.157 1.00 60.75 97 PHE A N 1
ATOM 754 C CA . PHE A 1 97 ? 26.877 16.428 -31.520 1.00 60.75 97 PHE A CA 1
ATOM 755 C C . PHE A 1 97 ? 28.170 16.985 -32.128 1.00 60.75 97 PHE A C 1
ATOM 757 O O . PHE A 1 97 ? 28.473 16.700 -33.286 1.00 60.75 97 PHE A O 1
ATOM 764 N N . ILE A 1 98 ? 28.961 17.731 -31.351 1.00 66.25 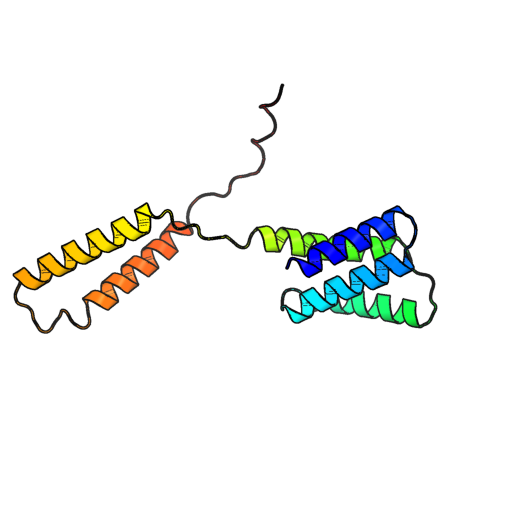98 ILE A N 1
ATOM 765 C CA . ILE A 1 98 ? 30.243 18.281 -31.817 1.00 66.25 98 ILE A CA 1
ATOM 766 C C . ILE A 1 98 ? 31.242 17.151 -32.098 1.00 66.25 98 ILE A C 1
ATOM 768 O O . ILE A 1 98 ? 31.901 17.156 -33.139 1.00 66.25 98 ILE A O 1
ATOM 772 N N . LEU A 1 99 ? 31.324 16.152 -31.212 1.00 64.38 99 LEU A N 1
ATOM 773 C CA . LEU A 1 99 ? 32.218 15.007 -31.393 1.00 64.38 99 LEU A CA 1
ATOM 774 C C . LEU A 1 99 ? 31.816 14.162 -32.613 1.00 64.38 99 LEU A C 1
ATOM 776 O O . LEU A 1 99 ? 32.675 13.781 -33.406 1.00 64.38 99 LEU A O 1
ATOM 780 N N . GLY A 1 100 ? 30.512 13.932 -32.811 1.00 61.66 100 GLY A N 1
ATOM 781 C CA . GLY A 1 100 ? 29.982 13.254 -33.996 1.00 61.66 100 GLY A CA 1
ATOM 782 C C . GLY A 1 100 ? 30.274 14.012 -35.295 1.00 61.66 100 GLY A C 1
ATOM 783 O O . GLY A 1 100 ? 30.693 13.404 -36.279 1.00 61.66 100 GLY A O 1
ATOM 784 N N . GLY A 1 101 ? 30.137 15.343 -35.286 1.00 61.16 101 GLY A N 1
ATOM 785 C CA . GLY A 1 101 ? 30.457 16.198 -36.432 1.00 61.16 101 GLY A CA 1
ATOM 786 C C . GLY A 1 101 ? 31.947 16.213 -36.786 1.00 61.16 101 GLY A C 1
ATOM 787 O O . GLY A 1 101 ? 32.302 16.150 -37.962 1.00 61.16 101 GLY A O 1
ATOM 788 N N . LEU A 1 102 ? 32.833 16.229 -35.784 1.00 63.59 102 LEU A N 1
ATOM 789 C CA . LEU A 1 102 ? 34.285 16.168 -35.993 1.00 63.59 102 LEU A CA 1
ATOM 790 C C . LEU A 1 102 ? 34.730 14.820 -36.568 1.00 63.59 102 LEU A C 1
ATOM 792 O O . LEU A 1 102 ? 35.549 14.789 -37.486 1.00 63.59 102 LEU A O 1
ATOM 796 N N . ILE A 1 103 ? 34.158 13.716 -36.077 1.00 62.62 103 ILE A N 1
ATOM 797 C CA . ILE A 1 103 ? 34.416 12.376 -36.615 1.00 62.62 103 ILE A CA 1
ATOM 798 C C . ILE A 1 103 ? 33.937 12.310 -38.071 1.00 62.62 103 ILE A C 1
ATOM 800 O O . ILE A 1 103 ? 34.723 11.960 -38.948 1.00 62.62 103 ILE A O 1
ATOM 804 N N . ALA A 1 104 ? 32.707 12.743 -38.363 1.00 57.75 104 ALA A N 1
ATOM 805 C CA . ALA A 1 104 ? 32.182 12.775 -39.730 1.00 57.75 104 ALA A CA 1
ATOM 806 C C . ALA A 1 104 ? 33.050 13.632 -40.675 1.00 57.75 104 ALA A C 1
ATOM 808 O O . ALA A 1 104 ? 33.364 13.209 -41.786 1.00 57.75 104 ALA A O 1
ATOM 809 N N . SER A 1 105 ? 33.520 14.798 -40.218 1.00 56.78 105 SER A N 1
ATOM 810 C CA . SER A 1 105 ? 34.399 15.670 -41.008 1.00 56.78 105 SER A CA 1
ATOM 811 C C . SER A 1 105 ? 35.783 15.064 -41.271 1.00 56.78 105 SER A C 1
ATOM 813 O O . SER A 1 105 ? 36.410 15.408 -42.275 1.00 56.78 105 SER A O 1
ATOM 815 N N . PHE A 1 106 ? 36.279 14.193 -40.390 1.00 57.84 106 PHE A N 1
ATOM 816 C CA . PHE A 1 106 ? 37.551 13.497 -40.580 1.00 57.84 106 PHE A CA 1
ATOM 817 C C . PHE A 1 106 ? 37.426 12.367 -41.615 1.00 57.84 106 PHE A C 1
ATOM 819 O O . PHE A 1 106 ? 38.299 12.224 -42.469 1.00 57.84 106 PHE A O 1
ATOM 826 N N . PHE A 1 107 ? 36.311 11.628 -41.610 1.00 54.66 107 PHE A N 1
ATOM 827 C CA . PHE A 1 107 ? 36.047 10.541 -42.565 1.00 54.66 107 PHE A CA 1
ATOM 828 C C . PHE A 1 107 ? 35.800 11.037 -43.998 1.00 54.66 107 PHE A C 1
ATOM 830 O O . PHE A 1 107 ? 36.370 10.484 -44.941 1.00 54.66 107 PHE A O 1
ATOM 837 N N . VAL A 1 108 ? 35.094 12.163 -44.166 1.00 55.16 108 VAL A N 1
ATOM 838 C CA . VAL A 1 108 ? 34.903 12.808 -45.483 1.00 55.16 108 VAL A CA 1
ATOM 839 C C . VAL A 1 108 ? 36.242 13.176 -46.143 1.00 55.16 108 VAL A C 1
ATOM 841 O O . VAL A 1 108 ? 36.369 13.137 -47.365 1.00 55.16 108 VAL A O 1
ATOM 844 N N . LYS A 1 109 ? 37.278 13.480 -45.351 1.00 51.59 109 LYS A N 1
ATOM 845 C CA . LYS A 1 109 ? 38.608 13.853 -45.857 1.00 51.59 109 LYS A CA 1
ATOM 846 C C . LYS A 1 109 ? 39.455 12.660 -46.325 1.00 51.59 109 LYS A C 1
ATOM 848 O O . LYS A 1 109 ? 40.430 12.873 -47.039 1.00 51.59 109 LYS A O 1
ATOM 853 N N . ILE A 1 110 ? 39.104 11.428 -45.937 1.00 56.81 110 ILE A N 1
ATOM 854 C CA . ILE A 1 110 ? 39.908 10.211 -46.177 1.00 56.81 110 ILE A CA 1
ATOM 855 C C . ILE A 1 110 ? 39.384 9.388 -47.376 1.00 56.81 110 ILE A C 1
ATOM 857 O O . ILE A 1 110 ? 40.031 8.439 -47.802 1.00 56.81 110 ILE A O 1
ATOM 861 N N . ASN A 1 111 ? 38.289 9.809 -48.022 1.00 50.81 111 ASN A N 1
ATOM 862 C CA . ASN A 1 111 ? 37.811 9.266 -49.306 1.00 50.81 111 ASN A CA 1
ATOM 863 C C . ASN A 1 111 ? 37.556 7.739 -49.289 1.00 50.81 111 ASN A C 1
ATOM 865 O O . ASN A 1 111 ? 37.855 7.026 -50.246 1.00 50.81 111 ASN A O 1
ATOM 869 N N . VAL A 1 112 ? 36.987 7.219 -48.194 1.00 50.06 112 VAL A N 1
ATOM 870 C CA . VAL A 1 112 ? 36.609 5.799 -48.060 1.00 50.06 112 VAL A CA 1
ATOM 871 C C . VAL A 1 112 ? 35.085 5.674 -48.040 1.00 50.06 112 VAL A C 1
ATOM 873 O O . VAL A 1 112 ? 34.471 5.312 -47.041 1.00 50.06 112 VAL A O 1
ATOM 876 N N . LEU A 1 113 ? 34.478 5.947 -49.197 1.00 51.06 113 LEU A N 1
ATOM 877 C CA . LEU A 1 113 ? 33.026 5.992 -49.438 1.00 51.06 113 LEU A CA 1
ATOM 878 C C . LEU A 1 113 ? 32.235 4.718 -49.067 1.00 51.06 113 LEU A C 1
ATOM 880 O O . LEU A 1 113 ? 31.010 4.755 -49.034 1.00 51.06 113 LEU A O 1
ATOM 884 N N . TRP A 1 114 ? 32.899 3.597 -48.773 1.00 49.25 114 TRP A N 1
ATOM 885 C CA . TRP A 1 114 ? 32.244 2.306 -48.518 1.00 49.25 114 TRP A CA 1
ATOM 886 C C . TRP A 1 114 ? 32.272 1.855 -47.050 1.00 49.25 114 TRP A C 1
ATOM 888 O O . TRP A 1 114 ? 31.558 0.925 -46.686 1.00 49.25 114 TRP A O 1
ATOM 898 N N . ILE A 1 115 ? 33.063 2.505 -46.189 1.00 49.34 115 ILE A N 1
ATOM 899 C CA . ILE A 1 115 ? 33.154 2.156 -44.757 1.00 49.34 115 ILE A CA 1
ATOM 900 C C . ILE A 1 115 ? 32.206 3.016 -43.894 1.00 49.34 115 ILE A C 1
ATOM 902 O O . ILE A 1 115 ? 31.807 2.595 -42.802 1.00 49.34 115 ILE A O 1
ATOM 906 N N . ASP A 1 116 ? 31.771 4.167 -44.412 1.00 48.22 116 ASP A N 1
ATOM 907 C CA . ASP A 1 116 ? 31.030 5.191 -43.664 1.00 48.22 116 ASP A CA 1
ATOM 908 C C . ASP A 1 116 ? 29.579 4.820 -43.325 1.00 48.22 116 ASP A C 1
ATOM 910 O O . ASP A 1 116 ? 29.097 5.163 -42.246 1.00 48.22 116 ASP A O 1
ATOM 914 N N . ALA A 1 117 ? 28.881 4.061 -44.175 1.00 50.84 117 ALA A N 1
ATOM 915 C CA . ALA A 1 117 ? 27.457 3.781 -43.958 1.00 50.84 117 ALA A CA 1
ATOM 916 C C . ALA A 1 117 ? 27.181 2.824 -42.780 1.00 50.84 117 ALA A C 1
ATOM 918 O O . ALA A 1 117 ? 26.096 2.852 -42.204 1.00 50.84 117 ALA A O 1
ATOM 919 N N . ILE A 1 118 ? 28.154 1.981 -42.409 1.00 51.09 118 ILE A N 1
ATOM 920 C CA . ILE A 1 118 ? 27.965 0.916 -41.407 1.00 51.09 118 ILE A CA 1
ATOM 921 C C . ILE A 1 118 ? 28.826 1.149 -40.160 1.00 51.09 118 ILE A C 1
ATOM 923 O O . ILE A 1 118 ? 28.371 0.886 -39.045 1.00 51.09 118 ILE A O 1
ATOM 927 N N . ARG A 1 119 ? 30.055 1.673 -40.298 1.00 51.62 119 ARG A N 1
ATOM 928 C CA . ARG A 1 119 ? 30.945 1.836 -39.135 1.00 51.62 119 ARG A CA 1
ATOM 929 C C . ARG A 1 119 ? 30.619 3.054 -38.281 1.00 51.62 119 ARG A C 1
ATOM 931 O O . ARG A 1 119 ? 30.773 2.960 -37.070 1.00 51.62 119 ARG A O 1
ATOM 938 N N . ILE A 1 120 ? 30.146 4.158 -38.859 1.00 55.72 120 ILE A N 1
ATOM 939 C CA . ILE A 1 120 ? 29.830 5.374 -38.091 1.00 55.72 120 ILE A CA 1
ATOM 940 C C . ILE A 1 120 ? 28.664 5.131 -37.108 1.00 55.72 120 ILE A C 1
ATOM 942 O O . ILE A 1 120 ? 28.825 5.446 -35.926 1.00 55.72 120 ILE A O 1
ATOM 946 N N . PRO A 1 121 ? 27.550 4.477 -37.505 1.00 55.97 121 PRO A N 1
ATOM 947 C CA . PRO A 1 121 ? 26.507 4.080 -36.558 1.00 55.97 121 PRO A CA 1
ATOM 948 C C . PRO A 1 121 ? 26.999 3.065 -35.523 1.00 55.97 121 PRO A C 1
ATOM 950 O O . PRO A 1 121 ? 26.649 3.177 -34.353 1.00 55.97 121 PRO A O 1
ATOM 953 N N . ALA A 1 122 ? 27.840 2.102 -35.919 1.00 55.94 122 ALA A N 1
ATOM 954 C CA . ALA A 1 122 ? 28.350 1.078 -35.008 1.00 55.94 122 ALA A CA 1
ATOM 955 C C . ALA A 1 122 ? 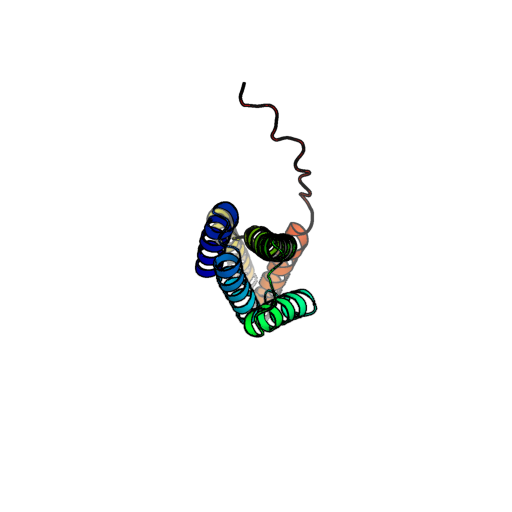29.304 1.659 -33.951 1.00 55.94 122 ALA A C 1
ATOM 957 O O . ALA A 1 122 ? 29.195 1.322 -32.775 1.00 55.94 122 ALA A O 1
ATOM 958 N N . ILE A 1 123 ? 30.200 2.574 -34.331 1.00 58.53 123 ILE A N 1
ATOM 959 C CA . ILE A 1 123 ? 31.088 3.289 -33.402 1.00 58.53 123 ILE A CA 1
ATOM 960 C C . ILE A 1 123 ? 30.265 4.197 -32.484 1.00 58.53 123 ILE A C 1
ATOM 962 O O . ILE A 1 123 ? 30.473 4.171 -31.274 1.00 58.53 123 ILE A O 1
ATOM 966 N N . GLY A 1 124 ? 29.277 4.921 -33.025 1.00 58.50 124 GLY A N 1
ATOM 967 C CA . GLY A 1 124 ? 28.330 5.703 -32.226 1.00 58.50 124 GLY A CA 1
ATOM 968 C C . GLY A 1 124 ? 27.588 4.841 -31.201 1.00 58.50 124 GLY A C 1
ATOM 969 O O . GLY A 1 124 ? 27.536 5.192 -30.025 1.00 58.50 124 GLY A O 1
ATOM 970 N N . PHE A 1 125 ? 27.107 3.667 -31.613 1.00 60.94 125 PHE A N 1
ATOM 971 C CA . PHE A 1 125 ? 26.444 2.694 -30.744 1.00 60.94 125 PHE A CA 1
ATOM 972 C C . PHE A 1 125 ? 27.389 2.113 -29.681 1.00 60.94 125 PHE A C 1
ATOM 974 O O . PHE A 1 125 ? 27.003 1.950 -28.526 1.00 60.94 125 PHE A O 1
ATOM 981 N N . THR A 1 126 ? 28.651 1.864 -30.035 1.00 57.94 126 THR A N 1
ATOM 982 C CA . THR A 1 126 ? 29.658 1.302 -29.119 1.00 57.94 126 THR A CA 1
ATOM 983 C C . THR A 1 126 ? 30.088 2.330 -28.071 1.00 57.94 126 THR A C 1
ATOM 985 O O . THR A 1 126 ? 30.227 1.989 -26.900 1.00 57.94 126 THR A O 1
ATOM 988 N N . ILE A 1 127 ? 30.231 3.603 -28.457 1.00 62.25 127 ILE A N 1
ATOM 989 C CA . ILE A 1 127 ? 30.493 4.715 -27.531 1.00 62.25 127 ILE A CA 1
ATOM 990 C C . ILE A 1 127 ? 29.291 4.927 -26.604 1.00 62.25 127 ILE A C 1
ATOM 992 O O . ILE A 1 127 ? 29.475 5.120 -25.403 1.00 62.25 127 ILE A O 1
ATOM 996 N N . LEU A 1 128 ? 28.065 4.831 -27.128 1.00 59.72 128 LEU A N 1
ATOM 997 C CA . LEU A 1 128 ? 26.847 4.931 -26.325 1.00 59.72 128 LEU A CA 1
ATOM 998 C C . LEU A 1 128 ? 26.777 3.809 -25.275 1.00 59.72 128 LEU A C 1
ATOM 1000 O O . LEU A 1 128 ? 26.515 4.083 -24.105 1.00 59.72 128 LEU A O 1
ATOM 1004 N N . LEU A 1 129 ? 27.103 2.571 -25.663 1.00 58.47 129 LEU A N 1
ATOM 1005 C CA . LEU A 1 129 ? 27.216 1.435 -24.743 1.00 58.47 129 LEU A CA 1
ATOM 1006 C C . LEU A 1 129 ? 28.330 1.632 -23.703 1.00 58.47 129 LEU A C 1
ATOM 1008 O O . LEU A 1 129 ? 28.114 1.358 -22.526 1.00 58.47 129 L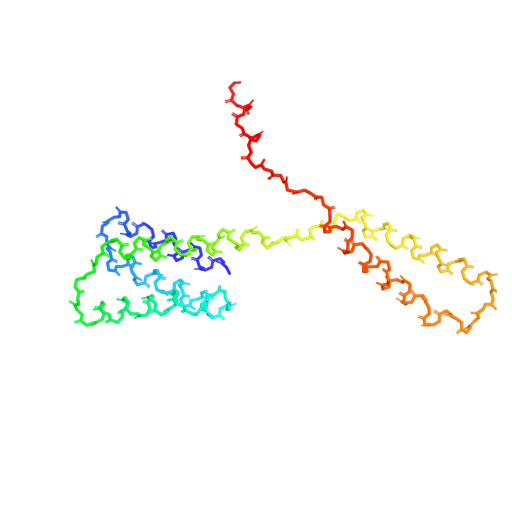EU A O 1
ATOM 1012 N N . LEU A 1 130 ? 29.490 2.166 -24.095 1.00 54.59 130 LEU A N 1
ATOM 1013 C CA . LEU A 1 130 ? 30.598 2.456 -23.177 1.00 54.59 130 LEU A CA 1
ATOM 1014 C C . LEU A 1 130 ? 30.247 3.541 -22.151 1.00 54.59 130 LEU A C 1
ATOM 1016 O O . LEU A 1 130 ? 30.593 3.392 -20.983 1.00 54.59 130 LEU A O 1
ATOM 1020 N N . ILE A 1 131 ? 29.523 4.593 -22.546 1.00 59.66 131 ILE A N 1
ATOM 1021 C CA . ILE A 1 131 ? 29.034 5.633 -21.625 1.00 59.66 131 ILE A CA 1
ATOM 1022 C C . ILE A 1 131 ? 28.024 5.042 -20.632 1.00 59.66 131 ILE A C 1
ATOM 1024 O O . ILE A 1 131 ? 28.091 5.338 -19.437 1.00 59.66 131 ILE A O 1
ATOM 1028 N N . VAL A 1 132 ? 27.120 4.175 -21.102 1.00 55.50 132 VAL A N 1
ATOM 1029 C CA . VAL A 1 132 ? 26.177 3.450 -20.236 1.00 55.50 132 VAL A CA 1
ATOM 1030 C C . VAL A 1 132 ? 26.926 2.540 -19.254 1.00 55.50 132 VAL A C 1
ATOM 1032 O O . VAL A 1 132 ? 26.612 2.559 -18.065 1.00 55.50 132 VAL A O 1
ATOM 1035 N N . SER A 1 133 ? 27.955 1.814 -19.703 1.00 49.12 133 SER A N 1
ATOM 1036 C CA . SER A 1 133 ? 28.751 0.918 -18.852 1.00 49.12 133 SER A CA 1
ATOM 1037 C C . SER A 1 133 ? 29.713 1.636 -17.893 1.00 49.12 133 SER A C 1
ATOM 1039 O O . SER A 1 133 ? 29.983 1.116 -16.809 1.00 49.12 133 SER A O 1
ATOM 1041 N N . PHE A 1 134 ? 30.221 2.828 -18.227 1.00 45.34 134 PHE A N 1
ATOM 1042 C CA . PHE A 1 134 ? 31.071 3.604 -17.313 1.00 45.34 134 PHE A CA 1
ATOM 1043 C C . PHE A 1 134 ? 30.261 4.308 -16.221 1.00 45.34 134 PHE A C 1
ATOM 1045 O O . PHE A 1 134 ? 30.707 4.360 -15.080 1.00 45.34 134 PHE A O 1
ATOM 1052 N N . LYS A 1 135 ? 29.034 4.764 -16.508 1.00 44.78 135 LYS A N 1
ATOM 1053 C CA . LYS A 1 135 ? 28.168 5.407 -15.500 1.00 44.78 135 LYS A CA 1
ATOM 1054 C C . LYS A 1 135 ? 27.574 4.428 -14.469 1.00 44.78 135 LYS A C 1
ATOM 1056 O O . LYS A 1 135 ? 26.900 4.856 -13.534 1.00 44.78 135 LYS A O 1
ATOM 1061 N N . THR A 1 136 ? 27.818 3.125 -14.628 1.00 41.81 136 THR A N 1
ATOM 1062 C CA . THR A 1 136 ? 27.532 2.082 -13.626 1.00 41.81 136 THR A CA 1
ATOM 1063 C C . THR A 1 136 ? 28.644 1.876 -12.594 1.00 41.81 136 THR A C 1
ATOM 1065 O O . THR A 1 136 ? 28.439 1.118 -11.648 1.00 41.81 136 THR A O 1
ATOM 1068 N N . LYS A 1 137 ? 29.790 2.558 -12.709 1.00 43.81 137 LYS A N 1
ATOM 1069 C CA . LYS A 1 137 ? 30.800 2.607 -11.646 1.00 43.81 137 LYS A CA 1
ATOM 1070 C C . LYS A 1 137 ? 30.891 4.027 -11.095 1.00 43.81 137 LYS A C 1
ATOM 1072 O O . LYS A 1 137 ? 31.272 4.927 -11.823 1.00 43.81 137 LYS A O 1
ATOM 1077 N N . GLU A 1 138 ? 30.561 4.150 -9.810 1.00 41.16 138 GLU A N 1
ATOM 1078 C CA . GLU A 1 138 ? 30.826 5.249 -8.863 1.00 41.16 138 GLU A CA 1
ATOM 1079 C C . GLU A 1 138 ? 29.569 5.905 -8.281 1.00 41.16 138 GLU A C 1
ATOM 1081 O O . GLU A 1 138 ? 28.749 6.503 -8.977 1.00 41.16 138 GLU A O 1
ATOM 1086 N N . GLY A 1 139 ? 29.461 5.791 -6.952 1.00 38.41 139 GLY A N 1
ATOM 1087 C CA . GLY A 1 139 ? 28.574 6.607 -6.131 1.00 38.41 139 GLY A CA 1
ATOM 1088 C C . GLY A 1 139 ? 27.581 5.856 -5.245 1.00 38.41 139 GLY A C 1
ATOM 1089 O O . GLY A 1 139 ? 26.421 6.254 -5.180 1.00 38.41 139 GLY A O 1
ATOM 1090 N N . THR A 1 140 ? 27.992 4.811 -4.519 1.00 38.06 140 THR A N 1
ATOM 1091 C CA . THR A 1 140 ? 27.349 4.492 -3.231 1.00 38.06 140 THR A CA 1
ATOM 1092 C C . THR A 1 140 ? 27.627 5.644 -2.269 1.00 38.06 140 THR A C 1
ATOM 1094 O O . THR A 1 140 ? 28.633 5.649 -1.566 1.00 38.06 140 THR A O 1
ATOM 1097 N N . VAL A 1 141 ? 26.757 6.653 -2.265 1.00 39.59 141 VAL A N 1
ATOM 1098 C CA . VAL A 1 141 ? 26.740 7.659 -1.202 1.00 39.59 141 VAL A CA 1
ATOM 1099 C C . VAL A 1 141 ? 25.991 7.042 -0.027 1.00 39.59 141 VAL A C 1
ATOM 1101 O O . VAL A 1 141 ? 24.763 6.937 -0.038 1.00 39.59 141 VAL A O 1
ATOM 1104 N N . HIS A 1 142 ? 26.746 6.586 0.971 1.00 37.91 142 HIS A N 1
ATOM 1105 C CA . HIS A 1 142 ? 26.201 6.277 2.285 1.00 37.91 142 HIS A CA 1
ATOM 1106 C C . HIS A 1 142 ? 25.631 7.569 2.873 1.00 37.91 142 HIS A C 1
ATOM 1108 O O . HIS A 1 142 ? 26.336 8.563 3.026 1.00 37.91 142 HIS A O 1
ATOM 1114 N N . ARG A 1 143 ? 24.332 7.569 3.177 1.00 43.91 143 ARG A N 1
ATOM 1115 C CA . ARG A 1 143 ? 23.615 8.696 3.786 1.00 43.91 143 ARG A CA 1
ATOM 1116 C C . ARG A 1 143 ? 23.967 8.797 5.279 1.00 43.91 143 ARG A C 1
ATOM 1118 O O . ARG A 1 143 ? 23.111 8.582 6.126 1.00 43.91 143 ARG A O 1
ATOM 1125 N N . GLY A 1 144 ? 25.241 9.052 5.573 1.00 44.28 144 GLY A N 1
ATOM 1126 C CA . GLY A 1 144 ? 25.759 9.411 6.897 1.00 44.28 144 GLY A CA 1
ATOM 1127 C C . GLY A 1 144 ? 26.102 10.901 7.039 1.00 44.28 144 GLY A C 1
ATOM 1128 O O . GLY A 1 144 ? 26.097 11.406 8.150 1.00 44.28 144 GLY A O 1
ATOM 1129 N N . ASP A 1 145 ? 26.301 11.631 5.934 1.00 45.34 145 ASP A N 1
ATOM 1130 C CA . ASP A 1 145 ? 26.957 12.957 5.954 1.00 45.34 145 ASP A CA 1
ATOM 1131 C C . ASP A 1 145 ? 26.024 14.183 5.832 1.00 45.34 145 ASP A C 1
ATOM 1133 O O . ASP A 1 145 ? 26.471 15.268 5.470 1.00 45.34 145 ASP A O 1
ATOM 1137 N N . ILE A 1 146 ? 24.720 14.065 6.112 1.00 51.41 146 ILE A N 1
ATOM 1138 C CA . ILE A 1 146 ? 23.775 15.207 5.996 1.00 51.41 146 ILE A CA 1
ATOM 1139 C C . ILE A 1 146 ? 23.163 15.582 7.353 1.00 51.41 146 ILE A C 1
ATOM 1141 O O . ILE A 1 146 ? 21.994 15.947 7.417 1.00 51.41 146 ILE A O 1
ATOM 1145 N N . LYS A 1 147 ? 23.909 15.453 8.459 1.00 44.09 147 LYS A N 1
ATOM 1146 C CA . LYS A 1 147 ? 23.400 15.870 9.779 1.00 44.09 147 LYS A CA 1
ATOM 1147 C C . LYS A 1 147 ? 24.056 17.101 10.403 1.00 44.09 147 LYS A C 1
ATOM 1149 O O . LYS A 1 147 ? 23.486 17.621 11.350 1.00 44.09 147 LYS A O 1
ATOM 1154 N N . ASP A 1 148 ? 25.129 17.642 9.828 1.00 47.53 148 ASP A N 1
ATOM 1155 C CA . ASP A 1 148 ? 25.949 18.632 10.551 1.00 47.53 148 ASP A CA 1
ATOM 1156 C C . ASP A 1 148 ? 26.032 20.016 9.893 1.00 47.53 148 ASP A C 1
ATOM 1158 O O . ASP A 1 148 ? 27.073 20.668 9.965 1.00 47.53 148 ASP A O 1
ATOM 1162 N N . ARG A 1 149 ? 24.970 20.495 9.234 1.00 48.00 149 ARG A N 1
ATOM 1163 C CA . ARG A 1 149 ? 24.883 21.914 8.836 1.00 48.00 149 ARG A CA 1
ATOM 1164 C C . ARG A 1 149 ? 23.451 22.418 8.845 1.00 48.00 149 ARG A C 1
ATOM 1166 O O . ARG A 1 149 ? 22.873 22.598 7.783 1.00 48.00 149 ARG A O 1
ATOM 1173 N N . GLU A 1 150 ? 22.916 22.626 10.038 1.00 47.59 150 GLU A N 1
ATOM 1174 C CA . GLU A 1 150 ? 21.908 23.651 10.338 1.00 47.59 150 GLU A CA 1
ATOM 1175 C C . GLU A 1 150 ? 21.839 23.802 11.873 1.00 47.59 150 GLU A C 1
ATOM 1177 O O . GLU A 1 150 ? 20.862 23.435 12.516 1.00 47.59 150 GLU A O 1
ATOM 1182 N N . GLU A 1 151 ? 22.940 24.297 12.453 1.00 41.34 151 GLU A N 1
ATOM 1183 C CA . GLU A 1 151 ? 22.967 25.056 13.716 1.00 41.34 151 GLU A CA 1
ATOM 1184 C C . GLU A 1 151 ? 23.725 26.367 13.477 1.00 41.34 151 GLU A C 1
ATOM 1186 O O . GLU A 1 151 ? 24.761 26.325 12.766 1.00 41.34 151 GLU A O 1
#

Radius of gyration: 25.83 Å; chains: 1; bounding box: 58×37×63 Å

Secondary structure (DSSP, 8-state):
-HHHHHHHHHHHHHHHTT-HHHHHHHHHHHHHHHHHTTS--SHHHHHHHHHHHHHHTTPPPPHHHHHHHHHHHHHHHHHHTTS------HHHHHHHHHHHHHHHHHHHTTT-TTTHHHHHHHHHHHHHHHHHHHTTSS----TTSSSSS--

Foldseek 3Di:
DVQLVVLLVVLVVCLVVVNLLSSLVSLLVSVVVCVVVVNDDPDLNVLSVVQVVCVVVVHDHDSVSSVVSSVVSVVSVVVVVPPDPPPPPVVNVVVLVVVLVVVVVVVVVVPPVPCPPPVSVVVVVVVVVVVVVVVVDDDPPDPPPPPPPDD

Sequence (151 aa):
MIAVRELYNDALKCFNEGRYNSALVLSYAAIERLALNGNIKGDDLGYARMLFASFQSGSEIDPASVEELLHIIEGFLETGKKEKVIEAKPFFVVLLFILGGLIASFFVKINVLWIDAIRIPAIGFTILLLIVSFKTKEGTVHRGDIKDREE

pLDDT: mean 71.07, std 19.4, range [37.91, 95.12]